Protein AF-A0A3M5UGE9-F1 (afdb_monomer_lite)

Secondary structure (DSSP, 8-state):
--HHHHHHHTTTSTHHHHH-TTTTSHHHHHHHHHHHHHHHHHHTSPPPP--

Foldseek 3Di:
DPPLVVLVVCVPPVVSCVVPVCSPPPVVVVVVVVVVVVVVVVVVDDPDDDD

Sequence (51 aa):
MHYSAWLARRWDDPAFPHSFPWFGTERYWGDHILALREQMAALNEEPLKLF

Structure (mmCIF, N/CA/C/O backbone):
data_AF-A0A3M5UGE9-F1
#
_entry.id   AF-A0A3M5UGE9-F1
#
loop_
_atom_site.group_PDB
_atom_site.id
_atom_site.type_symbol
_atom_site.label_atom_id
_atom_site.label_alt_id
_atom_site.label_comp_id
_atom_site.label_asym_id
_atom_site.label_entity_id
_atom_site.label_seq_id
_atom_site.pdbx_PDB_ins_code
_atom_site.Cartn_x
_atom_site.Cartn_y
_atom_site.Cartn_z
_atom_site.occupancy
_atom_site.B_iso_or_equiv
_atom_site.auth_seq_id
_atom_site.auth_comp_id
_atom_site.auth_asym_id
_atom_site.auth_atom_id
_atom_site.pdbx_PDB_model_num
ATOM 1 N N . MET A 1 1 ? -6.547 -8.206 3.047 1.00 72.69 1 MET A N 1
ATOM 2 C CA . MET A 1 1 ? -5.506 -7.467 2.295 1.00 72.69 1 MET A CA 1
ATOM 3 C C . MET A 1 1 ? -5.674 -7.697 0.805 1.00 72.69 1 MET A C 1
ATOM 5 O O . MET A 1 1 ? -5.317 -8.765 0.329 1.00 72.69 1 MET A O 1
ATOM 9 N N . HIS A 1 2 ? -6.264 -6.744 0.078 1.00 90.56 2 HIS A N 1
ATOM 10 C CA . HIS A 1 2 ? -6.628 -6.946 -1.335 1.00 90.56 2 HIS A CA 1
ATOM 11 C C . HIS A 1 2 ? -5.711 -6.199 -2.311 1.00 90.56 2 HIS A C 1
ATOM 13 O O . HIS A 1 2 ? -5.292 -6.783 -3.305 1.00 90.56 2 HIS A O 1
ATOM 19 N N . TYR A 1 3 ? -5.336 -4.954 -2.007 1.00 95.25 3 TYR A N 1
ATOM 20 C CA . TYR A 1 3 ? -4.552 -4.116 -2.919 1.00 95.25 3 TYR A CA 1
ATOM 21 C C . TYR A 1 3 ? -3.085 -4.559 -3.051 1.00 95.25 3 TYR A C 1
ATOM 23 O O . TYR A 1 3 ? -2.639 -4.888 -4.147 1.00 95.25 3 TYR A O 1
ATOM 31 N N . SER A 1 4 ? -2.351 -4.676 -1.939 1.00 96.56 4 SER A N 1
ATOM 32 C CA . SER A 1 4 ? -0.946 -5.119 -1.953 1.00 96.56 4 SER A CA 1
ATOM 33 C C . SER A 1 4 ? -0.793 -6.546 -2.496 1.00 96.56 4 SER A C 1
ATOM 35 O O . SER A 1 4 ? 0.162 -6.852 -3.201 1.00 96.56 4 SER A O 1
ATOM 37 N N . ALA A 1 5 ? -1.775 -7.416 -2.238 1.00 96.75 5 ALA A N 1
ATOM 38 C CA . ALA A 1 5 ? -1.812 -8.763 -2.804 1.00 96.75 5 ALA A CA 1
ATOM 39 C C . ALA A 1 5 ? -2.059 -8.755 -4.324 1.00 96.75 5 ALA A C 1
ATOM 41 O O . ALA A 1 5 ? -1.502 -9.583 -5.041 1.00 96.75 5 ALA A O 1
ATOM 42 N N . TRP A 1 6 ? -2.885 -7.834 -4.826 1.00 97.31 6 TRP A N 1
ATOM 43 C CA . TRP A 1 6 ? -3.106 -7.653 -6.261 1.00 97.31 6 TRP A CA 1
ATOM 44 C C . TR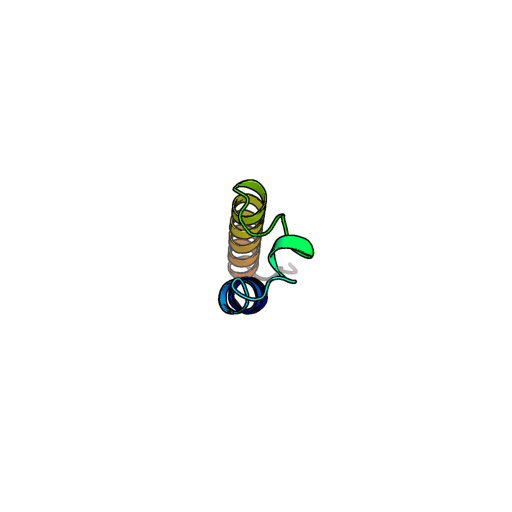P A 1 6 ? -1.838 -7.169 -6.976 1.00 97.31 6 TRP A C 1
ATOM 46 O O . TRP A 1 6 ? -1.502 -7.726 -8.020 1.00 97.31 6 TRP A O 1
ATOM 56 N N . LEU A 1 7 ? -1.101 -6.222 -6.383 1.00 97.50 7 LEU A N 1
ATOM 57 C CA . LEU A 1 7 ? 0.201 -5.781 -6.897 1.00 97.50 7 LEU A CA 1
ATOM 58 C C . LEU A 1 7 ? 1.205 -6.938 -6.949 1.00 97.50 7 LEU A C 1
ATOM 60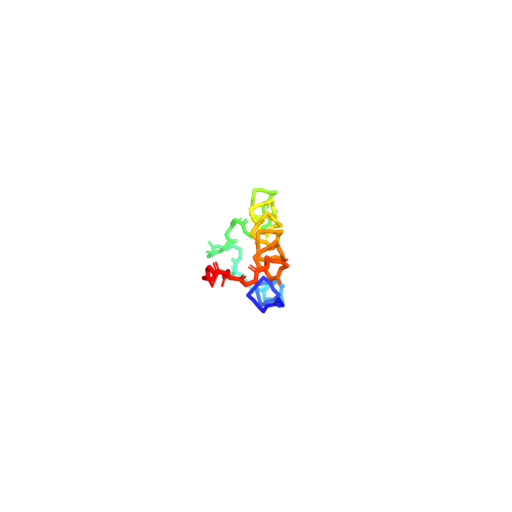 O O . LEU A 1 7 ? 1.786 -7.195 -7.999 1.00 97.50 7 LEU A O 1
ATOM 64 N N . ALA A 1 8 ? 1.351 -7.688 -5.851 1.00 97.25 8 ALA A N 1
ATOM 65 C CA . ALA A 1 8 ? 2.292 -8.805 -5.775 1.00 97.25 8 ALA A CA 1
ATOM 66 C C . ALA A 1 8 ? 2.013 -9.895 -6.823 1.00 97.25 8 ALA A C 1
ATOM 68 O O . ALA A 1 8 ? 2.931 -10.369 -7.482 1.00 97.25 8 ALA A O 1
ATOM 69 N N . ARG A 1 9 ? 0.743 -10.273 -7.020 1.00 97.81 9 ARG A N 1
ATOM 70 C CA . ARG A 1 9 ? 0.355 -11.312 -7.995 1.00 97.81 9 ARG A CA 1
ATOM 71 C C . ARG A 1 9 ? 0.655 -10.942 -9.443 1.00 97.81 9 ARG A C 1
ATOM 73 O O . ARG A 1 9 ? 0.674 -11.822 -10.293 1.00 97.81 9 ARG A O 1
ATOM 80 N N . ARG A 1 10 ? 0.803 -9.652 -9.731 1.00 97.62 10 ARG A N 1
ATOM 81 C CA . ARG A 1 10 ? 1.032 -9.130 -11.078 1.00 97.62 10 ARG A CA 1
ATOM 82 C C . ARG A 1 10 ? 2.439 -8.581 -11.258 1.00 97.62 10 ARG A C 1
ATOM 84 O O . ARG A 1 10 ? 2.698 -7.933 -12.259 1.00 97.62 10 ARG A O 1
ATOM 91 N N . TRP A 1 11 ? 3.343 -8.830 -10.315 1.00 97.88 11 TRP A N 1
ATOM 92 C CA . TRP A 1 11 ? 4.668 -8.223 -10.355 1.00 97.88 11 TRP A CA 1
ATOM 93 C C . TRP A 1 11 ? 5.511 -8.666 -11.560 1.00 97.88 11 TRP A C 1
ATOM 95 O O . TRP A 1 11 ? 6.328 -7.889 -12.045 1.00 97.88 11 TRP A O 1
ATOM 105 N N . ASP A 1 12 ? 5.258 -9.867 -12.088 1.00 97.31 12 ASP A N 1
ATOM 106 C CA . ASP A 1 12 ? 5.919 -10.385 -13.293 1.00 97.31 12 ASP A CA 1
ATOM 107 C C . ASP A 1 12 ? 5.450 -9.700 -14.598 1.00 97.31 12 ASP A C 1
ATOM 109 O O . ASP A 1 12 ? 6.086 -9.853 -15.640 1.00 97.31 12 ASP A O 1
ATOM 113 N N . ASP A 1 13 ? 4.349 -8.937 -14.570 1.00 98.19 13 ASP A N 1
ATOM 114 C CA . ASP A 1 13 ? 3.902 -8.099 -15.689 1.00 98.19 13 ASP A CA 1
ATOM 115 C C . ASP A 1 13 ? 4.829 -6.867 -15.794 1.00 98.19 13 ASP A C 1
ATOM 117 O O . ASP A 1 13 ? 4.869 -6.064 -14.857 1.00 98.19 13 ASP A O 1
ATOM 121 N N . PRO A 1 14 ? 5.556 -6.655 -16.912 1.00 97.44 14 PRO A N 1
ATOM 122 C CA . PRO A 1 14 ? 6.545 -5.578 -17.033 1.00 97.44 14 PRO A CA 1
ATOM 123 C C . PRO A 1 14 ? 5.994 -4.167 -16.794 1.00 97.44 14 PRO A C 1
ATOM 125 O O . PRO A 1 14 ? 6.752 -3.260 -16.447 1.00 97.44 14 PRO A O 1
ATOM 128 N N . ALA A 1 15 ? 4.684 -3.962 -16.961 1.00 97.69 15 ALA A N 1
ATOM 129 C CA . ALA A 1 15 ? 4.055 -2.681 -16.666 1.00 97.69 15 ALA A CA 1
ATOM 130 C C . ALA A 1 15 ? 4.083 -2.348 -15.162 1.00 97.69 15 ALA A C 1
ATOM 132 O O . ALA A 1 15 ? 4.143 -1.176 -14.789 1.00 97.69 15 ALA A O 1
ATOM 133 N N . PHE A 1 16 ? 4.070 -3.354 -14.282 1.00 97.69 16 PHE A N 1
ATOM 134 C CA . PHE A 1 16 ? 3.883 -3.161 -12.844 1.00 97.69 16 PHE A CA 1
ATOM 135 C C . PHE A 1 16 ? 5.092 -2.530 -12.152 1.00 97.69 16 PHE A C 1
ATOM 137 O O . PHE A 1 16 ? 4.896 -1.515 -11.482 1.00 97.69 16 PHE A O 1
ATOM 144 N N . PRO A 1 17 ? 6.335 -3.013 -12.336 1.00 97.75 17 PRO A N 1
ATOM 145 C CA . PRO A 1 17 ? 7.502 -2.344 -11.767 1.00 97.75 17 PRO A CA 1
ATOM 146 C C . PRO A 1 17 ? 7.646 -0.887 -12.225 1.00 97.75 17 PRO A C 1
ATOM 148 O O . PRO A 1 17 ? 8.092 -0.044 -11.449 1.00 97.75 17 PRO A O 1
ATOM 151 N N . HIS A 1 18 ? 7.232 -0.570 -13.459 1.00 96.62 18 HIS A N 1
ATOM 152 C CA . HIS A 1 18 ? 7.279 0.794 -13.987 1.00 96.62 18 HIS A CA 1
ATOM 153 C C . HIS A 1 18 ? 6.194 1.700 -13.389 1.00 96.62 18 HIS A C 1
ATOM 155 O O . HIS A 1 18 ? 6.476 2.839 -13.022 1.00 96.62 18 HIS A O 1
ATOM 161 N N . SER A 1 19 ? 4.958 1.209 -13.276 1.00 97.94 19 SER A N 1
ATOM 162 C CA . SER A 1 19 ? 3.831 1.983 -12.737 1.00 97.94 19 SER A CA 1
ATOM 163 C C . SER A 1 19 ? 3.807 2.048 -11.207 1.00 97.94 19 SER A C 1
ATOM 165 O O . SER A 1 19 ? 3.271 3.000 -10.640 1.00 97.94 19 SER A O 1
ATOM 167 N N . PHE A 1 20 ? 4.395 1.061 -10.530 1.00 98.06 20 PHE A N 1
ATOM 168 C CA . PHE A 1 20 ? 4.384 0.918 -9.072 1.00 98.06 20 PHE A CA 1
ATOM 169 C C . PHE A 1 20 ? 5.798 0.703 -8.493 1.00 98.06 20 PHE A C 1
ATOM 171 O O . PHE A 1 20 ? 6.008 -0.226 -7.709 1.00 98.06 20 PHE A O 1
ATOM 178 N N . PRO A 1 21 ? 6.785 1.563 -8.813 1.00 97.50 21 PRO A N 1
ATOM 179 C CA . PRO A 1 21 ? 8.184 1.355 -8.419 1.00 97.50 21 PRO A CA 1
ATOM 180 C C . PRO A 1 21 ? 8.397 1.398 -6.897 1.00 97.50 21 PRO A C 1
ATOM 182 O O . PRO A 1 21 ? 9.379 0.877 -6.377 1.00 97.50 21 PRO A O 1
ATOM 185 N N . TRP A 1 22 ? 7.465 2.005 -6.162 1.00 97.75 22 TRP A N 1
ATOM 186 C CA . TRP A 1 22 ? 7.500 2.127 -4.707 1.00 97.75 22 TRP A CA 1
ATOM 187 C C . TRP A 1 22 ? 7.093 0.843 -3.966 1.00 97.75 22 TRP A C 1
ATOM 189 O O . TRP A 1 22 ? 7.392 0.719 -2.779 1.00 97.75 22 TRP A O 1
ATOM 199 N N . PHE A 1 23 ? 6.437 -0.118 -4.626 1.00 97.75 23 PHE A N 1
ATOM 200 C CA . PHE A 1 23 ? 5.822 -1.280 -3.969 1.00 97.75 23 PHE A CA 1
ATOM 201 C C . PHE A 1 23 ? 6.826 -2.176 -3.223 1.00 97.75 23 PHE A C 1
ATOM 203 O O . PHE A 1 23 ? 6.515 -2.722 -2.167 1.00 97.75 23 PHE A O 1
ATOM 210 N N . GLY A 1 24 ? 8.051 -2.304 -3.736 1.00 95.25 24 GLY A N 1
ATOM 211 C CA . GLY A 1 24 ? 9.111 -3.103 -3.110 1.00 95.25 24 GLY A CA 1
ATOM 212 C C . GLY A 1 24 ? 9.928 -2.365 -2.046 1.00 95.25 24 GLY A C 1
ATOM 213 O O . GLY A 1 24 ? 10.874 -2.932 -1.510 1.00 95.25 24 GLY A O 1
ATOM 214 N N . THR A 1 25 ? 9.622 -1.097 -1.765 1.00 98.31 25 THR A N 1
ATOM 215 C CA . THR A 1 25 ? 10.447 -0.273 -0.871 1.00 98.31 25 THR A CA 1
ATOM 216 C C . THR A 1 25 ? 10.122 -0.521 0.598 1.00 98.31 25 THR A C 1
ATOM 218 O O . THR A 1 25 ? 8.967 -0.740 0.965 1.00 98.31 25 THR A O 1
ATOM 221 N N . GLU A 1 26 ? 11.131 -0.410 1.465 1.00 98.25 26 GLU A N 1
ATOM 222 C CA . GLU A 1 26 ? 10.942 -0.490 2.920 1.00 98.25 26 GLU A CA 1
ATOM 223 C C . GLU A 1 26 ? 9.954 0.571 3.420 1.00 98.25 26 GLU A C 1
ATOM 225 O O . GLU A 1 26 ? 9.095 0.273 4.244 1.00 98.25 26 GLU A O 1
ATOM 230 N N . ARG A 1 27 ? 10.012 1.787 2.855 1.00 98.25 27 ARG A N 1
ATOM 231 C CA . ARG A 1 27 ? 9.088 2.880 3.181 1.00 98.25 27 ARG A CA 1
ATOM 232 C C . ARG A 1 27 ? 7.630 2.482 2.966 1.00 98.25 27 ARG A C 1
ATOM 234 O O . ARG A 1 27 ? 6.833 2.638 3.881 1.00 98.25 27 ARG A O 1
ATOM 241 N N . TYR A 1 28 ? 7.292 1.936 1.795 1.00 97.81 28 TYR A N 1
ATOM 242 C CA . TYR A 1 28 ? 5.922 1.513 1.501 1.00 97.81 28 TYR A CA 1
ATOM 243 C C . TYR A 1 28 ? 5.401 0.501 2.529 1.00 97.81 28 TYR A C 1
ATOM 245 O O . TYR A 1 28 ? 4.297 0.655 3.049 1.00 97.81 28 TYR A O 1
ATOM 253 N N . TRP A 1 29 ? 6.200 -0.520 2.848 1.00 97.69 29 TRP A N 1
ATOM 254 C CA . TRP A 1 29 ? 5.794 -1.544 3.810 1.00 97.69 29 TRP A CA 1
ATOM 255 C C . TRP A 1 29 ? 5.762 -1.023 5.248 1.00 97.69 29 TRP A C 1
ATOM 257 O O . TRP A 1 29 ? 4.873 -1.414 6.002 1.00 97.69 29 TRP A O 1
ATOM 267 N N . GLY A 1 30 ? 6.666 -0.113 5.612 1.00 98.31 30 GLY A N 1
ATOM 268 C CA . GLY A 1 30 ? 6.647 0.587 6.895 1.00 98.31 30 GLY A CA 1
ATOM 269 C C . GLY A 1 30 ? 5.356 1.383 7.088 1.00 98.31 30 GLY A C 1
ATOM 270 O O . GLY A 1 30 ? 4.649 1.171 8.074 1.00 98.31 30 GLY A O 1
ATOM 271 N N . ASP A 1 31 ? 5.002 2.214 6.106 1.00 98.12 31 ASP A N 1
ATOM 272 C CA . ASP A 1 31 ? 3.770 3.011 6.119 1.00 98.12 31 ASP A CA 1
ATOM 273 C C . ASP A 1 31 ? 2.525 2.104 6.134 1.00 98.12 31 ASP A C 1
ATOM 275 O O . ASP A 1 31 ? 1.568 2.345 6.870 1.00 98.12 31 ASP A O 1
ATOM 279 N N . HIS A 1 32 ? 2.546 1.002 5.375 1.00 96.81 32 HIS A N 1
ATOM 280 C CA . HIS A 1 32 ? 1.442 0.044 5.344 1.00 96.81 32 HIS A CA 1
ATOM 281 C C . HIS A 1 32 ? 1.235 -0.667 6.689 1.00 96.81 32 HIS A C 1
ATOM 283 O O . HIS A 1 32 ? 0.100 -0.822 7.140 1.00 96.81 32 HIS A O 1
ATOM 289 N N . ILE A 1 33 ? 2.316 -1.084 7.354 1.00 97.44 33 ILE A N 1
ATOM 290 C CA . ILE A 1 33 ? 2.252 -1.698 8.685 1.00 97.44 33 ILE A CA 1
ATOM 291 C C . ILE A 1 33 ? 1.731 -0.698 9.718 1.00 97.44 33 ILE A C 1
ATOM 293 O O . ILE A 1 33 ? 0.920 -1.078 10.564 1.00 97.44 33 ILE A O 1
ATOM 297 N N . LEU A 1 34 ? 2.174 0.561 9.657 1.00 98.19 34 LEU A N 1
ATOM 298 C CA . LEU A 1 34 ? 1.683 1.614 10.544 1.00 98.19 34 LEU A CA 1
ATOM 299 C C . LEU A 1 34 ? 0.168 1.792 10.392 1.00 98.19 34 LEU A C 1
ATOM 301 O O . LEU A 1 34 ? -0.550 1.687 11.385 1.00 98.19 34 LEU A O 1
ATOM 305 N N . ALA A 1 35 ? -0.321 1.927 9.157 1.00 97.19 35 ALA A N 1
ATOM 306 C CA . ALA A 1 35 ? -1.749 2.070 8.882 1.00 97.19 35 ALA A CA 1
ATOM 307 C C . ALA A 1 35 ? -2.577 0.895 9.436 1.00 97.19 35 ALA A C 1
ATOM 309 O O . ALA A 1 35 ? -3.649 1.096 10.002 1.00 97.19 35 ALA A O 1
ATOM 310 N N . LEU A 1 36 ? -2.080 -0.343 9.340 1.00 96.38 36 LEU A N 1
ATOM 311 C CA . LEU A 1 36 ? -2.776 -1.507 9.906 1.00 96.38 36 LEU A CA 1
ATOM 312 C C . LEU A 1 36 ? -2.839 -1.481 11.430 1.00 96.38 36 LEU A C 1
ATOM 314 O O . LEU A 1 36 ? -3.832 -1.914 12.011 1.00 96.38 36 LEU A O 1
ATOM 318 N N . ARG A 1 37 ? -1.779 -0.998 12.083 1.00 97.88 37 ARG A N 1
ATOM 319 C CA . ARG A 1 37 ? -1.753 -0.842 13.541 1.00 97.88 37 ARG A CA 1
ATOM 320 C C . ARG A 1 37 ? -2.752 0.216 13.987 1.00 97.88 37 ARG A C 1
ATOM 322 O O . ARG A 1 37 ? -3.462 -0.018 14.957 1.00 97.88 37 ARG A O 1
ATOM 329 N N . GLU A 1 38 ? -2.846 1.325 13.260 1.00 97.75 38 GLU A N 1
ATOM 330 C CA . GLU A 1 38 ? -3.838 2.376 13.508 1.00 97.75 38 GLU A CA 1
ATOM 331 C C . GLU A 1 38 ? -5.265 1.858 13.304 1.00 97.75 38 GLU A C 1
ATOM 333 O O . GLU A 1 38 ? -6.119 2.051 14.165 1.00 97.75 38 GLU A O 1
ATOM 338 N N . GLN A 1 39 ? -5.516 1.114 12.222 1.00 96.44 39 GLN A N 1
ATOM 339 C CA . GLN A 1 39 ? -6.809 0.467 11.990 1.00 96.44 39 GLN A CA 1
ATOM 340 C C . GLN A 1 39 ? -7.163 -0.518 13.107 1.00 96.44 39 GLN A C 1
ATOM 342 O O . GLN A 1 39 ? -8.294 -0.533 13.585 1.00 96.44 39 GLN A O 1
ATOM 347 N N . MET A 1 40 ? -6.201 -1.332 13.549 1.00 96.94 40 MET A N 1
ATOM 348 C CA . MET A 1 40 ? -6.403 -2.252 14.664 1.00 96.94 40 MET A CA 1
ATOM 349 C C . MET A 1 40 ? -6.689 -1.503 15.970 1.00 96.94 40 MET A C 1
ATOM 351 O O . MET A 1 40 ? -7.550 -1.930 16.732 1.00 96.94 40 MET A O 1
ATOM 355 N N . ALA A 1 41 ? -5.990 -0.400 16.237 1.00 96.69 41 ALA A N 1
ATOM 356 C CA . ALA A 1 41 ? -6.245 0.431 17.408 1.00 96.69 41 ALA A CA 1
ATOM 357 C C . ALA A 1 41 ? -7.664 1.020 17.376 1.00 96.69 41 ALA A C 1
ATOM 359 O O . ALA A 1 41 ? -8.379 0.889 18.362 1.00 96.69 41 ALA A O 1
ATOM 360 N N . ALA A 1 42 ? -8.100 1.557 16.233 1.00 95.06 42 ALA A N 1
ATOM 361 C CA . ALA A 1 42 ? -9.446 2.102 16.057 1.00 95.06 42 ALA A CA 1
ATOM 362 C C . ALA A 1 42 ? -10.549 1.045 16.247 1.00 95.06 42 ALA A C 1
ATOM 364 O O . ALA A 1 42 ? -11.586 1.326 16.834 1.00 95.06 42 ALA A O 1
ATOM 365 N N . LEU A 1 43 ? -10.327 -0.195 15.795 1.00 95.06 43 LEU A N 1
ATOM 366 C CA . LEU A 1 43 ? -11.274 -1.296 16.024 1.00 95.06 43 LEU A CA 1
ATOM 367 C C . LEU A 1 43 ? -11.370 -1.716 17.498 1.00 95.06 43 LEU A C 1
ATOM 369 O O . LEU A 1 43 ? -12.392 -2.264 17.902 1.00 95.06 43 LEU A O 1
ATOM 373 N N . ASN A 1 44 ? -10.309 -1.497 18.274 1.00 95.12 44 ASN A N 1
ATOM 374 C CA . ASN A 1 44 ? -10.261 -1.803 19.704 1.00 95.12 44 ASN A CA 1
ATOM 375 C C . ASN A 1 44 ? -10.657 -0.609 20.585 1.00 95.12 44 ASN A C 1
ATOM 377 O O . ASN A 1 44 ? -10.662 -0.741 21.810 1.00 95.12 44 ASN A O 1
ATOM 381 N N . GLU A 1 45 ? -10.940 0.551 19.995 1.00 93.94 45 GLU A N 1
ATOM 382 C CA . GLU A 1 45 ? -11.364 1.732 20.734 1.00 93.94 45 GLU A CA 1
ATOM 383 C C . GLU A 1 45 ? -12.745 1.487 21.356 1.00 93.94 45 GLU A C 1
ATOM 385 O O . GLU A 1 45 ? -13.647 0.938 20.715 1.00 93.94 45 GLU A O 1
ATOM 390 N N . GLU A 1 46 ? -12.920 1.868 22.626 1.00 91.88 46 GLU A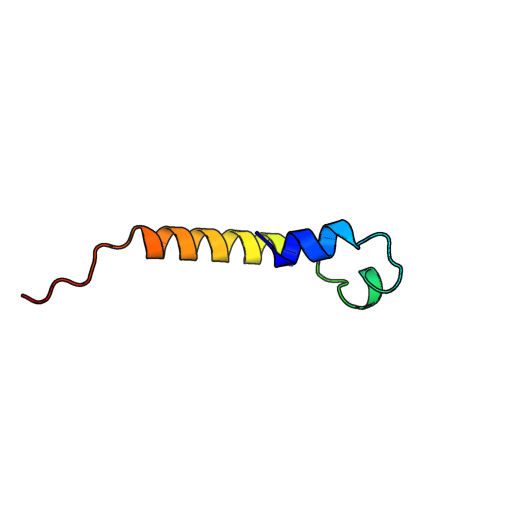 N 1
ATOM 391 C CA . GLU A 1 46 ? -14.247 1.802 23.232 1.00 91.88 46 GLU A CA 1
ATOM 392 C C . GLU A 1 46 ? -15.203 2.749 22.489 1.00 91.88 46 GLU A C 1
ATOM 394 O O . GLU A 1 46 ? -14.819 3.865 22.130 1.00 91.88 46 GLU A O 1
ATOM 399 N N . PRO A 1 47 ? -16.473 2.354 22.291 1.00 86.38 47 PRO A N 1
ATOM 400 C CA . PRO A 1 47 ? -17.456 3.249 21.708 1.00 86.38 47 PRO A CA 1
ATOM 401 C C . PRO A 1 47 ? -17.589 4.515 22.557 1.00 86.38 47 PRO A C 1
ATOM 403 O O . PRO A 1 47 ? -17.561 4.463 23.7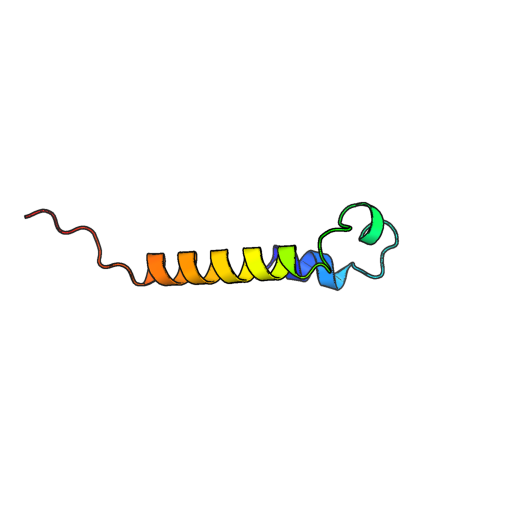90 1.00 86.38 47 PRO A O 1
ATOM 406 N N . LEU A 1 48 ? -17.767 5.654 21.885 1.00 87.62 48 LEU A N 1
ATOM 407 C CA . LEU A 1 48 ? -17.947 6.946 22.540 1.00 87.62 48 LEU A CA 1
ATOM 408 C C . LEU A 1 48 ? -19.100 6.872 23.550 1.00 87.62 48 LEU A C 1
ATOM 410 O O . LEU A 1 48 ? -20.254 6.644 23.183 1.00 87.62 48 LEU A O 1
ATOM 414 N N . LYS A 1 49 ? -18.782 7.081 24.830 1.00 87.88 49 LYS A N 1
ATOM 415 C CA . LYS A 1 49 ? -19.773 7.170 25.904 1.00 87.88 49 LYS A CA 1
ATOM 416 C C . LYS A 1 49 ? -20.262 8.613 25.993 1.00 87.88 49 LYS A C 1
ATOM 418 O O . LYS A 1 49 ? -19.476 9.527 26.231 1.00 87.88 49 LYS A O 1
ATOM 423 N N . LEU A 1 50 ? -21.561 8.808 25.800 1.00 79.19 50 LEU A N 1
ATOM 424 C CA . LEU A 1 50 ? -22.243 10.045 26.165 1.00 79.19 50 LEU A CA 1
ATOM 425 C C . LEU A 1 50 ? -22.784 9.837 27.582 1.00 79.19 50 LEU A C 1
ATOM 427 O O . LEU A 1 50 ? -23.602 8.942 27.754 1.00 79.19 50 LEU A O 1
ATOM 431 N N . PHE A 1 51 ? -22.222 10.598 28.532 1.00 79.19 51 PHE A N 1
ATOM 432 C CA . PHE A 1 51 ? -22.619 10.813 29.940 1.00 79.19 51 PHE A CA 1
ATOM 433 C C . PHE A 1 51 ? -23.550 9.782 30.598 1.00 79.19 51 PHE A C 1
ATOM 435 O O . PHE A 1 51 ? -24.741 9.704 30.225 1.00 79.19 51 PHE A O 1
#

pLDDT: mean 95.17, std 5.34, range [72.69, 98.31]

Organism: NCBI:txid663959

InterPro domains:
  IPR011009 Protein kinase-like domain superfamily [SSF56112] (1-50)
  IPR032882 SrkA/RdoA protein kinase [PTHR39573] (1-50)

Radius of gyration: 16.27 Å; chains: 1; bounding box: 34×22×47 Å

=== Feature glossary ===
The features interleaved in this record are:

— What the protein is —

Sequence gives the chain of amino acids in standard one-letter code (A=alanine, C=cysteine, …, Y=tyrosine), read N→C. It is the only feature that is directly encoded by the gene; all structural features are derived from the folded form of this sequence.

Database cross-references. InterPro integrates a dozen domain/family signature databases into unified entries with residue-range hits. GO terms attach function/process/location labels with evidence codes. CATH codes position the fold in a four-level structural taxonomy. Organism is the NCBI-taxonomy species name.

— Where its atoms a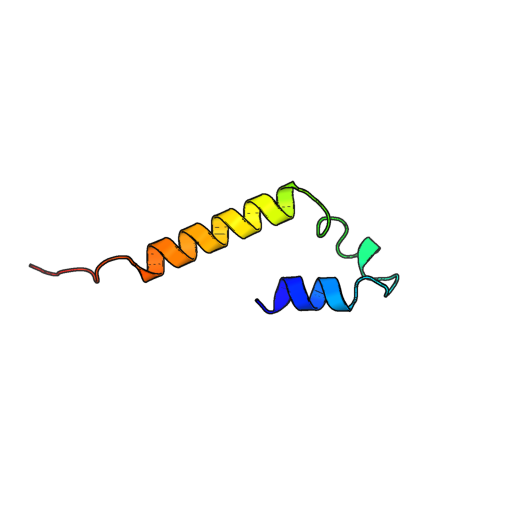re —

Atomic coordinates in PDBx/mmCIF format — the same representation the Protein Data Bank distributes. Each line of the _atom_site loop places one backbone atom in Cartesian space (units: ångströms, origin: arbitrary).

The six renders are orthographic views along the three Cartesian axes in both directions. Representation (cartoon, sticks, or surface) and color scheme (sequence-rainbow or by-chain) vary across proteins so the training set covers all the common visualization conventions.

— Local backbone conformation —

Eight-state secondary structure (DSSP): H is the canonical α-helix, G the tighter 3₁₀-helix, I the wider π-helix; E/B are β-structure, T and S are turns and bends, and '-' is everything else. DSSP derives these from the pattern of main-chain N–H···O=C hydrogen bonds, not from the sequence.

P-SEA three-state annotation labels each residue as helix, strand, or coil based purely on the geometry of the Cα trace. It serves as a fallback when the full backbone (and thus DSSP) is unavailable.

The φ/ψ torsion pair specifies the backbone conformation at each residue. φ rotates about the N–Cα bond, ψ about the Cα–C bond. Steric clashes forbid most of the (φ, ψ) plane — the allowed regions (α-helix basin, β-sheet basin, left-handed helix) are the Ramachandran-allowed regions.

— Global shape and packing —

The geometric summary reports three shape descriptors. Rg (radius of gyration) measures how spread out the Cα atoms are about their centre of mass; compact globular proteins have small Rg, elongated or unfolded ones large. Cα contacts (<8 Å, |i−j|>4) count long-range residue pairs in spatial proximity — high for tightly packed folds, near zero for rods or random coil. The bounding-box extents give the prote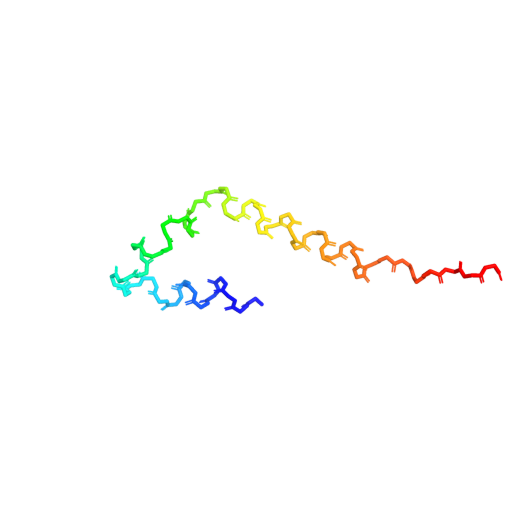in's footprint along x, y, z in Å.

Solvent-accessible surface area (SASA) is the area in Å² traced out by the centre of a 1.4 Å probe sphere (a water molecule) rolled over the protein's van der Waals surface (Shrake–Rupley / Lee–Richards construction). Buried residues have near-zero SASA; fully exposed residues can exceed 200 Å². The total SASA scales roughly with the number of surface residues.

The contact map is a binary N×N matrix image: pixel (i, j) is dark where Cα_i and Cα_j are within 8 Å and |i−j|>4. Because the |i−j|>4 filter removes local helical contacts, off-diagonal stripes parallel to the main diagonal indicate parallel β-sheets; stripes perpendicular to it indicate antiparallel β-sheets. The Ramachandran plot scatters every residue's (φ, ψ) pair against the sterically allowed regions. The PAE heatmap renders the predicted-aligned-error matrix.

— Structural neighborhood —

3Di is Foldseek's structural alphabet. Each residue is assigned one of twenty discrete states based on how its Cα sits relative to its spatial (not sequential) neighbors. Aligning 3Di strings finds structural homologs roughly as well as full 3D superposition, but orders of magnitude faster.

Nearest PDB neighbors are the top structural matches found by Foldseek when searching this structure against the entire Protein Data Bank. Each hit reports a TM-score (0 to 1; >0.5 almost always implies the same fold) and an E-value. These are *structural* homologs — they may share no detectable sequence similarity.

— Confidence and disorder —

For AlphaFold models, the B-factor field carries pLDDT — the model's own estimate of local accuracy on a 0–100 scale. Regions with pLDDT<50 should be treated as essentially unmodeled; they often correspond to intrinsically disordered segments.

Crystallographic B-factors measure how much each atom's electron density is smeared out, in Å². They rise in mobile loops and surface residues and fall in the buried interior. In AlphaFold models this column is repurposed to hold pLDDT instead.

Predicted aligned error is AlphaFold's pairwise confidence. Unlike pLDDT (per-residue), PAE is per-residue-pair and captures whether two parts of the structure are correctly placed relative to each other. Units are ångströms of expected positional error.